Protein AF-A0A2V6L626-F1 (afdb_monomer_lite)

pLDDT: mean 86.59, std 8.61, range [59.69, 96.12]

Structure (mmCIF, N/CA/C/O backbone):
data_AF-A0A2V6L626-F1
#
_entry.id   AF-A0A2V6L626-F1
#
loop_
_atom_site.group_PDB
_atom_site.id
_atom_site.type_symbol
_atom_site.label_atom_id
_atom_site.label_alt_id
_atom_site.label_comp_id
_atom_site.label_asym_id
_atom_site.label_entity_id
_atom_site.label_seq_id
_atom_site.pdbx_PDB_ins_code
_atom_site.Cartn_x
_atom_site.Cartn_y
_atom_site.Cartn_z
_atom_site.occupancy
_atom_site.B_iso_or_equiv
_atom_site.auth_seq_id
_atom_site.auth_comp_id
_atom_site.auth_asym_id
_atom_site.auth_atom_id
_atom_site.pdbx_PDB_model_num
ATOM 1 N N . MET A 1 1 ? -1.736 4.971 -2.667 1.00 76.69 1 MET A N 1
ATOM 2 C CA . MET A 1 1 ? -0.799 4.139 -3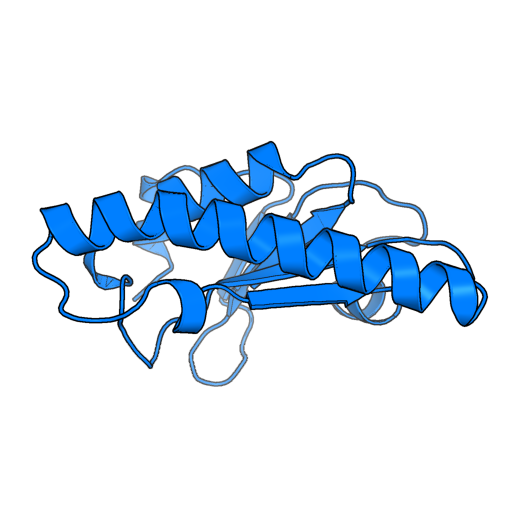.456 1.00 76.69 1 MET A CA 1
ATOM 3 C C . MET A 1 1 ? 0.641 4.538 -3.139 1.00 76.69 1 MET A C 1
ATOM 5 O O . MET A 1 1 ? 0.936 5.708 -2.972 1.00 76.69 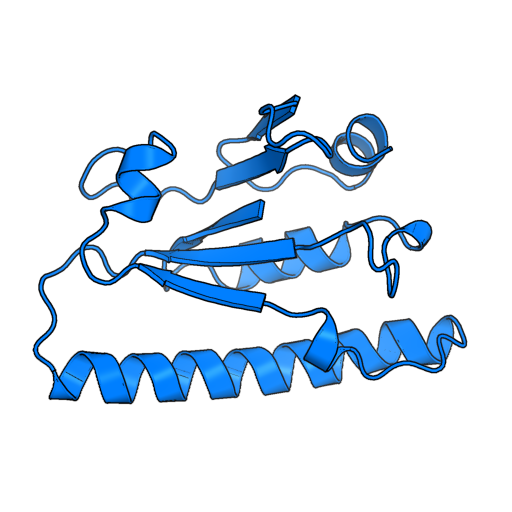1 MET A O 1
ATOM 9 N N . VAL A 1 2 ? 1.553 3.582 -3.024 1.00 71.62 2 VAL A N 1
ATOM 10 C CA . VAL A 1 2 ? 2.972 3.818 -2.733 1.00 71.62 2 VAL A CA 1
ATOM 1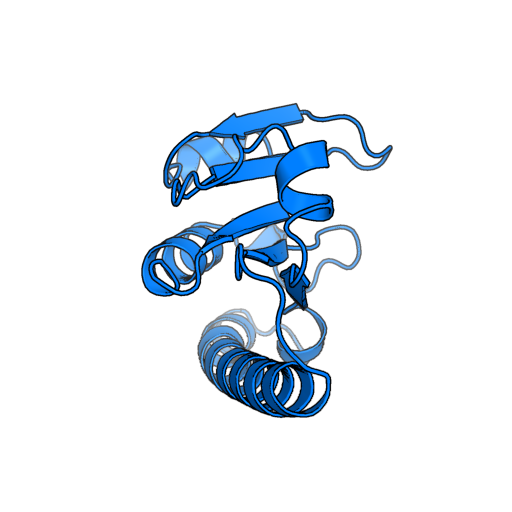1 C C . VAL A 1 2 ? 3.784 3.232 -3.880 1.00 71.62 2 VAL A C 1
ATOM 13 O O . VAL A 1 2 ? 3.631 2.057 -4.199 1.00 71.62 2 VAL A O 1
ATOM 16 N N . LEU A 1 3 ? 4.625 4.040 -4.514 1.00 68.75 3 LEU A N 1
ATOM 17 C CA . LEU A 1 3 ? 5.544 3.612 -5.562 1.00 68.75 3 LEU A CA 1
ATOM 18 C C . LEU A 1 3 ? 6.940 3.448 -4.963 1.00 68.75 3 LEU A C 1
ATOM 20 O O . LEU A 1 3 ? 7.499 4.364 -4.370 1.00 68.75 3 LEU A O 1
ATOM 24 N N . THR A 1 4 ? 7.513 2.268 -5.114 1.00 68.81 4 THR A N 1
ATOM 25 C CA . THR A 1 4 ? 8.800 1.892 -4.530 1.00 68.81 4 THR A CA 1
ATOM 26 C C . THR A 1 4 ? 9.610 1.137 -5.563 1.00 68.81 4 THR A C 1
ATOM 28 O O . THR A 1 4 ? 9.087 0.522 -6.492 1.00 68.81 4 THR A O 1
ATOM 31 N N . THR A 1 5 ? 10.922 1.144 -5.390 1.00 63.84 5 THR A N 1
ATOM 32 C CA . THR A 1 5 ? 11.766 0.174 -6.077 1.00 63.84 5 THR A CA 1
ATOM 33 C C . THR A 1 5 ? 12.035 -1.024 -5.190 1.00 63.84 5 THR A C 1
ATOM 35 O O . THR A 1 5 ? 11.838 -0.979 -3.973 1.00 63.84 5 THR A O 1
ATOM 38 N N . THR A 1 6 ? 12.549 -2.104 -5.775 1.00 61.16 6 THR A N 1
ATOM 39 C CA . THR A 1 6 ? 12.993 -3.272 -5.003 1.00 61.16 6 THR A CA 1
ATOM 40 C C . THR A 1 6 ? 14.068 -2.951 -3.958 1.00 61.16 6 THR A C 1
ATOM 42 O O . THR A 1 6 ? 14.282 -3.776 -3.068 1.00 61.16 6 THR A O 1
ATOM 45 N N . ALA A 1 7 ? 14.733 -1.792 -4.066 1.00 63.50 7 ALA A N 1
ATOM 46 C CA . ALA A 1 7 ? 15.741 -1.312 -3.126 1.00 63.50 7 ALA A CA 1
ATOM 47 C C . ALA A 1 7 ? 15.152 -0.591 -1.895 1.00 63.50 7 ALA A C 1
ATOM 49 O O . ALA A 1 7 ? 15.852 -0.476 -0.896 1.00 63.50 7 ALA A O 1
ATOM 50 N N . ASP A 1 8 ? 13.867 -0.199 -1.911 1.00 81.00 8 ASP A N 1
ATOM 51 C CA . ASP A 1 8 ? 13.239 0.610 -0.848 1.00 81.00 8 ASP A CA 1
ATOM 52 C C . ASP A 1 8 ? 12.108 -0.085 -0.047 1.00 81.00 8 ASP A C 1
ATOM 54 O O . ASP A 1 8 ? 11.134 0.577 0.339 1.00 81.00 8 ASP A O 1
ATOM 58 N N . PRO A 1 9 ? 12.167 -1.403 0.245 1.00 79.56 9 PRO A N 1
ATOM 59 C CA . PRO A 1 9 ? 11.063 -2.083 0.925 1.00 79.56 9 PRO A CA 1
ATOM 60 C C . PRO A 1 9 ? 10.811 -1.525 2.335 1.00 79.56 9 PRO A C 1
ATOM 62 O O . PRO A 1 9 ? 9.670 -1.492 2.791 1.00 79.56 9 PRO A O 1
ATOM 65 N N . GLU A 1 10 ? 11.847 -1.035 3.018 1.00 87.12 10 GLU A N 1
ATOM 66 C CA . GLU A 1 10 ? 11.727 -0.464 4.365 1.00 87.12 10 GLU A CA 1
ATOM 67 C C . GLU A 1 10 ? 11.013 0.890 4.380 1.00 87.12 10 GLU A C 1
ATOM 69 O O . GLU A 1 10 ? 10.255 1.176 5.310 1.00 87.12 10 GLU A O 1
ATOM 74 N N . LYS A 1 11 ? 11.191 1.707 3.334 1.00 89.19 11 LYS A N 1
ATOM 75 C CA . LYS A 1 11 ? 10.446 2.964 3.186 1.00 89.19 11 LYS A CA 1
ATOM 76 C C . LYS A 1 11 ? 8.966 2.681 2.959 1.00 89.19 11 LYS A C 1
ATOM 78 O O . LYS A 1 11 ? 8.119 3.282 3.614 1.00 89.19 11 LYS A O 1
ATOM 83 N N . ALA A 1 12 ? 8.650 1.708 2.103 1.00 88.19 12 ALA A N 1
ATOM 84 C CA . ALA A 1 12 ? 7.270 1.291 1.859 1.00 88.19 12 ALA A CA 1
ATOM 85 C C . ALA A 1 12 ? 6.603 0.767 3.139 1.00 88.19 12 ALA A C 1
ATOM 87 O O . ALA A 1 12 ? 5.477 1.151 3.458 1.00 88.19 12 ALA A O 1
ATOM 88 N N . ARG A 1 13 ? 7.338 -0.045 3.909 1.00 89.88 13 ARG A N 1
ATOM 89 C CA . ARG A 1 13 ? 6.918 -0.521 5.230 1.00 89.88 13 ARG A CA 1
ATOM 90 C C . ARG A 1 13 ? 6.623 0.637 6.180 1.00 89.88 13 ARG A C 1
ATOM 92 O O . ARG A 1 13 ? 5.556 0.681 6.784 1.00 89.88 13 ARG A O 1
ATOM 99 N N . SER A 1 14 ? 7.545 1.588 6.273 1.00 91.88 14 SER A N 1
ATOM 100 C CA . SER A 1 14 ? 7.422 2.741 7.163 1.00 91.88 14 SER A CA 1
ATOM 101 C C . SER A 1 14 ? 6.236 3.640 6.799 1.00 91.88 14 SER A C 1
ATOM 103 O O . SER A 1 14 ? 5.586 4.171 7.695 1.00 91.88 14 SER A O 1
ATOM 105 N N . VAL A 1 15 ? 5.897 3.777 5.510 1.00 90.81 15 VAL A N 1
ATOM 106 C CA . VAL A 1 15 ? 4.649 4.442 5.094 1.00 90.81 15 VAL A CA 1
ATOM 107 C C . VAL A 1 15 ? 3.436 3.689 5.631 1.00 90.81 15 VAL A C 1
ATOM 109 O O . VAL A 1 15 ? 2.582 4.315 6.250 1.00 90.81 15 VAL A O 1
ATOM 112 N N . GLY A 1 16 ? 3.385 2.362 5.470 1.00 90.00 16 GLY A N 1
ATOM 113 C CA . GLY A 1 16 ? 2.308 1.531 6.020 1.00 90.00 16 GLY A CA 1
ATOM 114 C C . GLY A 1 16 ? 2.155 1.657 7.539 1.00 90.00 16 GLY A C 1
ATOM 115 O O . GLY A 1 16 ? 1.038 1.726 8.050 1.00 90.00 16 GLY A O 1
ATOM 116 N N . ASP A 1 17 ? 3.264 1.773 8.269 1.00 91.44 17 ASP A N 1
ATOM 117 C CA . ASP A 1 17 ? 3.247 1.973 9.724 1.00 91.44 17 ASP A CA 1
ATOM 118 C C . ASP A 1 17 ? 2.697 3.344 10.130 1.00 91.44 17 ASP A C 1
ATOM 120 O O . ASP A 1 17 ? 2.066 3.471 11.178 1.00 91.44 17 ASP A O 1
ATOM 124 N N . ARG A 1 18 ? 2.888 4.359 9.284 1.00 92.75 18 ARG A N 1
ATOM 125 C CA . ARG A 1 18 ? 2.415 5.733 9.506 1.00 92.75 18 ARG A CA 1
ATOM 126 C C . ARG A 1 18 ? 0.969 5.965 9.074 1.00 92.75 18 ARG A C 1
ATOM 128 O O . ARG A 1 18 ? 0.415 7.007 9.418 1.00 92.75 18 ARG A O 1
ATOM 135 N N . VAL A 1 19 ? 0.361 5.032 8.336 1.00 90.81 19 VAL A N 1
ATOM 136 C CA . VAL A 1 19 ? -1.060 5.109 7.972 1.00 90.81 19 VAL A CA 1
ATOM 137 C C . VAL A 1 19 ? -1.908 5.166 9.250 1.00 90.81 19 VAL A C 1
ATOM 139 O O . VAL A 1 19 ? -1.656 4.376 10.166 1.00 90.81 19 VAL A O 1
ATOM 142 N N . PRO A 1 20 ? -2.903 6.066 9.341 1.00 91.44 20 PRO A N 1
ATOM 143 C CA . PRO A 1 20 ? -3.773 6.160 10.509 1.00 91.44 20 PRO A CA 1
ATOM 144 C C . PRO A 1 20 ? -4.536 4.866 10.813 1.00 91.44 20 PRO A C 1
ATOM 146 O O . PRO A 1 20 ? -4.917 4.121 9.913 1.00 91.44 20 PRO A O 1
ATOM 149 N N . ASP A 1 21 ? -4.819 4.619 12.094 1.00 92.06 21 ASP A N 1
ATOM 150 C CA . ASP A 1 21 ? -5.486 3.383 12.527 1.00 92.06 21 ASP A CA 1
ATOM 151 C C . ASP A 1 21 ? -6.897 3.206 11.942 1.00 92.06 21 ASP A C 1
ATOM 153 O O . ASP A 1 21 ? -7.313 2.075 11.712 1.00 92.06 21 ASP A O 1
ATOM 157 N N . TYR A 1 22 ? -7.626 4.296 11.670 1.00 89.94 22 TYR A N 1
ATOM 158 C CA . TYR A 1 22 ? -8.977 4.226 11.093 1.00 89.94 22 TYR A CA 1
ATOM 159 C C . TYR A 1 22 ? -9.000 3.697 9.652 1.00 89.94 22 TYR A C 1
ATOM 161 O O . TYR A 1 22 ? -10.054 3.308 9.168 1.00 89.94 22 TYR A O 1
ATOM 169 N N . CYS A 1 23 ? -7.850 3.660 8.974 1.00 90.81 23 CYS A N 1
ATOM 170 C CA . CYS A 1 23 ? -7.722 3.089 7.634 1.00 90.81 23 CYS A CA 1
ATOM 171 C C . CYS A 1 23 ? -7.564 1.560 7.651 1.00 90.81 23 CYS A C 1
ATOM 173 O O . CYS A 1 23 ? -7.663 0.915 6.608 1.00 90.81 23 CYS A O 1
ATOM 175 N N . LEU A 1 24 ? -7.239 0.964 8.804 1.00 91.56 24 LEU A N 1
ATOM 176 C CA . LEU A 1 24 ? -6.979 -0.470 8.902 1.00 91.56 24 LEU A CA 1
ATOM 177 C C . LEU A 1 24 ? -8.291 -1.250 8.771 1.00 91.56 24 LEU A C 1
ATOM 179 O O . LEU A 1 24 ? -9.242 -1.004 9.508 1.00 91.56 24 LEU A O 1
ATOM 183 N N . GLY A 1 25 ? -8.337 -2.202 7.840 1.00 89.75 25 GLY A N 1
ATOM 184 C CA . GLY A 1 25 ? -9.529 -2.997 7.556 1.00 89.75 25 GLY A CA 1
ATOM 185 C C . GLY A 1 25 ? -10.680 -2.234 6.888 1.00 89.75 25 GLY A C 1
ATOM 186 O O . GLY A 1 25 ? -11.717 -2.849 6.632 1.00 89.75 25 GLY A O 1
ATOM 187 N N . ASP A 1 26 ? -10.524 -0.938 6.587 1.00 90.62 26 ASP A N 1
ATOM 188 C CA . ASP A 1 26 ? -11.535 -0.165 5.861 1.00 90.62 26 ASP A CA 1
ATOM 189 C C . ASP A 1 26 ? -11.538 -0.577 4.378 1.00 90.62 26 ASP A C 1
ATOM 191 O O . ASP A 1 26 ? -10.545 -0.363 3.677 1.00 90.62 26 ASP A O 1
ATOM 195 N N . PRO A 1 27 ? -12.643 -1.132 3.846 1.00 87.62 27 PRO A N 1
ATOM 196 C CA . PRO A 1 27 ? -12.720 -1.530 2.442 1.00 87.62 27 PRO A CA 1
ATOM 197 C C . PRO A 1 27 ? -12.587 -0.362 1.448 1.00 87.62 27 PRO A C 1
ATOM 199 O O . PRO A 1 27 ? -12.329 -0.614 0.264 1.00 87.62 27 PRO A O 1
ATOM 202 N N . ASN A 1 28 ? -12.773 0.885 1.896 1.00 88.25 28 ASN A N 1
ATOM 203 C CA . ASN A 1 28 ? -12.633 2.091 1.078 1.00 88.25 28 ASN A CA 1
ATOM 204 C C . ASN A 1 28 ? -11.192 2.607 1.010 1.00 88.25 28 ASN A C 1
ATOM 206 O O . ASN A 1 28 ? -10.877 3.409 0.130 1.00 88.25 28 ASN A O 1
ATOM 210 N N . TYR A 1 29 ? -10.309 2.128 1.887 1.00 89.81 29 TYR A N 1
ATOM 211 C CA . TYR A 1 29 ? -8.895 2.463 1.870 1.00 89.81 29 TYR A CA 1
ATOM 212 C C . TYR A 1 29 ? -8.074 1.306 1.301 1.00 89.81 29 TYR A C 1
ATOM 214 O O . TYR A 1 29 ? -8.244 0.146 1.670 1.00 89.81 29 TYR A O 1
ATOM 222 N N . ARG A 1 30 ? -7.137 1.607 0.394 1.00 90.31 30 ARG A N 1
ATOM 223 C CA . ARG A 1 30 ? -6.180 0.614 -0.114 1.00 90.31 30 ARG A CA 1
ATOM 224 C C . ARG A 1 30 ? -4.792 1.210 -0.254 1.00 90.31 30 ARG A C 1
ATOM 226 O O . ARG A 1 30 ? -4.566 2.140 -1.034 1.00 90.31 30 ARG A O 1
ATOM 233 N N . MET A 1 31 ? -3.830 0.598 0.427 1.00 90.06 31 MET A N 1
ATOM 234 C CA . MET A 1 31 ? -2.421 0.813 0.136 1.00 90.06 31 MET A CA 1
ATOM 235 C C . MET A 1 31 ? -1.956 -0.231 -0.881 1.00 90.06 31 MET A C 1
ATOM 237 O O . MET A 1 31 ? -1.976 -1.429 -0.620 1.00 90.06 31 MET A O 1
ATOM 241 N N . ILE A 1 32 ? -1.541 0.241 -2.053 1.00 90.69 32 ILE A N 1
ATOM 242 C CA . ILE A 1 32 ? -0.964 -0.592 -3.110 1.00 90.69 32 ILE A CA 1
ATOM 243 C C . ILE A 1 32 ? 0.496 -0.204 -3.254 1.00 90.69 32 ILE A C 1
ATOM 245 O O . ILE A 1 32 ? 0.783 0.969 -3.482 1.00 90.69 32 ILE A O 1
ATOM 249 N N . THR A 1 33 ? 1.391 -1.175 -3.131 1.00 90.69 33 THR A N 1
ATOM 250 C CA . THR A 1 33 ? 2.832 -1.005 -3.293 1.00 90.69 33 THR A CA 1
ATOM 251 C C . THR A 1 33 ? 3.247 -1.388 -4.711 1.00 90.69 33 THR A C 1
ATOM 253 O O . THR A 1 33 ? 3.211 -2.559 -5.078 1.00 90.69 33 THR A O 1
ATOM 256 N N . VAL A 1 34 ? 3.646 -0.428 -5.535 1.00 88.88 34 VAL A N 1
ATOM 257 C CA . VAL A 1 34 ? 4.179 -0.706 -6.875 1.00 88.88 34 VAL A CA 1
ATOM 258 C C . VAL A 1 34 ? 5.683 -0.897 -6.762 1.00 88.88 34 VAL A C 1
ATOM 260 O O . VAL A 1 34 ? 6.360 0.006 -6.295 1.00 88.88 34 VAL A O 1
ATOM 263 N N . LEU A 1 35 ? 6.193 -2.057 -7.169 1.00 87.44 35 LEU A N 1
ATOM 264 C CA . LEU A 1 35 ? 7.614 -2.389 -7.191 1.00 87.44 35 LEU A CA 1
ATOM 265 C C . LEU A 1 35 ? 8.136 -2.246 -8.614 1.00 87.44 35 LEU A C 1
ATOM 267 O O . LEU A 1 35 ? 7.844 -3.091 -9.462 1.00 87.44 35 LEU A O 1
ATOM 271 N N . ASN A 1 36 ? 8.909 -1.197 -8.867 1.00 85.50 36 ASN A N 1
ATOM 272 C CA . ASN A 1 36 ? 9.523 -0.982 -10.170 1.00 85.50 36 ASN A CA 1
ATOM 273 C C . ASN A 1 36 ? 10.762 -1.871 -10.345 1.00 85.50 36 ASN A C 1
ATOM 275 O O . ASN A 1 36 ? 11.714 -1.792 -9.564 1.00 85.50 36 ASN A O 1
ATOM 279 N N . PHE A 1 37 ? 10.745 -2.716 -11.376 1.00 79.38 37 PHE A N 1
ATOM 280 C CA . PHE A 1 37 ? 11.862 -3.585 -11.743 1.00 79.38 37 PHE A CA 1
ATOM 281 C C . PHE A 1 37 ? 12.687 -3.048 -12.931 1.00 79.38 37 PHE A C 1
ATOM 283 O O . PHE A 1 37 ? 13.704 -3.664 -13.265 1.00 79.38 37 PHE A O 1
ATOM 290 N N . SER A 1 38 ? 12.252 -1.943 -13.558 1.00 66.31 38 SER A N 1
ATOM 291 C CA . SER A 1 38 ? 12.926 -1.073 -14.549 1.00 66.31 38 SER A CA 1
ATOM 292 C C . SER A 1 38 ? 13.705 -1.738 -15.700 1.00 66.31 38 SER A C 1
ATOM 294 O O . SER A 1 38 ? 14.481 -1.072 -16.385 1.00 66.31 38 SER A O 1
ATOM 296 N N . ARG A 1 39 ? 13.560 -3.046 -15.932 1.00 65.81 39 ARG A N 1
ATOM 297 C CA . ARG A 1 39 ? 14.327 -3.814 -16.926 1.00 65.81 39 ARG A CA 1
ATOM 298 C C . ARG A 1 39 ? 13.447 -4.871 -17.568 1.00 65.81 39 ARG A C 1
ATOM 300 O O . ARG A 1 39 ? 12.652 -5.516 -16.898 1.00 65.81 39 ARG A O 1
ATOM 307 N N . LYS A 1 40 ? 13.639 -5.118 -18.866 1.00 62.28 40 LYS A N 1
ATOM 308 C CA . LYS A 1 40 ? 12.958 -6.218 -19.560 1.00 62.28 40 LYS A CA 1
ATOM 309 C C . LYS A 1 40 ? 13.374 -7.559 -18.947 1.00 62.28 40 LYS A C 1
ATOM 311 O O . LYS A 1 40 ? 14.461 -8.063 -19.210 1.00 62.28 40 LYS A O 1
ATOM 316 N N . HIS A 1 41 ? 12.484 -8.137 -18.147 1.00 70.75 41 HIS A N 1
ATOM 317 C CA . HIS A 1 41 ? 12.646 -9.472 -17.572 1.00 70.75 41 HIS A CA 1
ATOM 318 C C . HIS A 1 41 ? 12.046 -10.539 -18.485 1.00 70.75 41 HIS A C 1
ATOM 320 O O . HIS A 1 41 ? 10.929 -10.368 -18.987 1.00 70.75 41 HIS A O 1
ATOM 326 N N . THR A 1 42 ? 12.753 -11.659 -18.657 1.00 79.94 42 THR A N 1
ATOM 327 C CA . THR A 1 42 ? 12.214 -12.855 -19.325 1.00 79.94 42 THR A CA 1
ATOM 328 C C . THR A 1 42 ? 11.065 -13.455 -18.506 1.00 79.94 42 THR A C 1
ATOM 330 O O . THR A 1 42 ? 10.945 -13.209 -17.304 1.00 79.94 42 THR A O 1
ATOM 333 N N . GLY A 1 43 ? 10.215 -14.278 -19.131 1.00 81.81 43 GLY A N 1
ATOM 334 C CA . GLY A 1 43 ? 9.065 -14.887 -18.446 1.00 81.81 43 GLY A CA 1
ATOM 335 C C . GLY A 1 43 ? 9.438 -15.695 -17.193 1.00 81.81 43 GLY A C 1
ATOM 336 O O . GLY A 1 43 ? 8.694 -15.686 -16.214 1.00 81.81 43 GLY A O 1
ATOM 337 N N . ILE A 1 44 ? 10.611 -16.336 -17.185 1.00 83.12 44 ILE A N 1
ATOM 338 C CA . ILE A 1 44 ? 11.118 -17.094 -16.030 1.00 83.12 44 ILE A CA 1
ATOM 339 C C . ILE A 1 44 ? 11.491 -16.148 -14.884 1.00 83.12 44 ILE A C 1
ATOM 341 O O . ILE A 1 44 ? 11.047 -16.348 -13.755 1.00 83.12 44 ILE A O 1
ATOM 345 N N . VAL A 1 45 ? 12.240 -15.080 -15.176 1.00 82.69 45 VAL A N 1
ATOM 346 C CA . VAL A 1 45 ? 12.654 -14.097 -14.163 1.00 82.69 45 VAL A CA 1
ATOM 347 C C . VAL A 1 45 ? 11.439 -13.401 -13.548 1.00 82.69 45 VAL A C 1
ATOM 349 O O . VAL A 1 45 ? 11.377 -13.248 -12.329 1.00 82.69 45 VAL A O 1
ATOM 352 N N . ARG A 1 46 ? 10.420 -13.075 -14.360 1.00 87.12 46 ARG A N 1
ATOM 353 C CA . ARG A 1 46 ? 9.152 -12.511 -13.865 1.00 87.12 46 ARG A CA 1
ATOM 354 C C . ARG A 1 46 ? 8.473 -13.433 -12.850 1.00 87.12 46 ARG A C 1
ATOM 356 O O . ARG A 1 46 ? 8.074 -12.967 -11.790 1.00 87.12 46 ARG A O 1
ATOM 363 N N . ARG A 1 47 ? 8.387 -14.741 -13.127 1.00 87.44 47 ARG A N 1
ATOM 364 C CA . ARG A 1 47 ? 7.775 -15.716 -12.201 1.00 87.44 47 ARG A CA 1
ATOM 365 C C . ARG A 1 47 ? 8.505 -15.778 -10.860 1.00 87.44 47 ARG A C 1
ATOM 367 O O . ARG A 1 47 ? 7.849 -15.756 -9.820 1.00 87.44 47 ARG A O 1
ATOM 374 N N . ILE A 1 48 ? 9.839 -15.822 -10.883 1.00 85.94 48 ILE A N 1
ATOM 375 C CA . ILE A 1 48 ? 10.660 -15.850 -9.662 1.00 85.94 48 ILE A CA 1
ATOM 376 C C . ILE A 1 48 ? 10.453 -14.561 -8.858 1.00 85.94 48 ILE A C 1
ATOM 378 O O . ILE A 1 48 ? 10.161 -14.614 -7.665 1.00 85.94 48 ILE A O 1
ATOM 382 N N . ALA A 1 49 ? 10.525 -13.403 -9.515 1.00 85.56 49 ALA A N 1
ATOM 383 C CA . ALA A 1 49 ? 10.294 -12.116 -8.870 1.00 85.56 49 ALA A CA 1
ATOM 384 C C . ALA A 1 49 ? 8.888 -12.027 -8.255 1.00 85.56 49 ALA A C 1
ATOM 386 O O . ALA A 1 49 ? 8.751 -11.625 -7.104 1.00 85.56 49 ALA A O 1
ATOM 387 N N . THR A 1 50 ? 7.844 -12.472 -8.960 1.00 88.06 50 THR A N 1
ATOM 388 C CA . THR A 1 50 ? 6.479 -12.512 -8.413 1.00 88.06 50 THR A CA 1
ATOM 389 C C . THR A 1 50 ? 6.373 -13.413 -7.181 1.00 88.06 50 THR A C 1
ATOM 391 O O . THR A 1 50 ? 5.698 -13.037 -6.225 1.00 88.06 50 THR A O 1
ATOM 394 N N . MET A 1 51 ? 7.035 -14.575 -7.166 1.00 89.19 51 MET A N 1
ATOM 395 C CA . MET A 1 51 ? 7.069 -15.440 -5.981 1.00 89.19 51 MET A CA 1
ATOM 396 C C . MET A 1 51 ? 7.718 -14.723 -4.788 1.00 89.19 51 MET A C 1
ATOM 398 O O . MET A 1 51 ? 7.160 -14.741 -3.693 1.00 89.19 51 MET A O 1
ATOM 402 N N . LEU A 1 52 ? 8.841 -14.033 -5.006 1.00 87.56 52 LEU A N 1
ATOM 403 C CA . LEU A 1 52 ? 9.513 -13.256 -3.960 1.00 87.56 52 LEU A CA 1
ATOM 404 C C . LEU A 1 52 ? 8.641 -12.106 -3.439 1.00 87.56 52 LEU A C 1
ATOM 406 O O . LEU A 1 52 ? 8.577 -11.885 -2.231 1.00 87.56 52 LEU A O 1
ATOM 410 N N . VAL A 1 53 ? 7.934 -11.399 -4.326 1.00 88.50 53 VAL A N 1
ATOM 411 C CA . VAL A 1 53 ? 6.984 -10.343 -3.937 1.00 88.50 53 VAL A CA 1
ATOM 412 C C . VAL A 1 53 ? 5.847 -10.914 -3.094 1.00 88.50 53 VAL A C 1
ATOM 414 O O . VAL A 1 53 ? 5.515 -10.336 -2.063 1.00 88.50 53 VAL A O 1
ATOM 417 N N . ARG A 1 54 ? 5.281 -12.064 -3.483 1.00 91.06 54 ARG A N 1
ATOM 418 C CA . ARG A 1 54 ? 4.236 -12.744 -2.701 1.00 91.06 54 ARG A CA 1
ATOM 419 C C . ARG A 1 54 ? 4.729 -13.125 -1.311 1.00 91.06 54 ARG A C 1
ATOM 421 O O . ARG A 1 54 ? 4.070 -12.788 -0.339 1.00 91.06 54 ARG A O 1
ATOM 428 N N . HIS A 1 55 ? 5.908 -13.732 -1.217 1.00 90.75 55 HIS A N 1
ATOM 429 C CA . HIS A 1 55 ? 6.475 -14.107 0.073 1.00 90.75 55 HIS A CA 1
ATOM 430 C C . HIS A 1 55 ? 6.689 -12.890 0.987 1.00 90.75 55 HIS A C 1
ATOM 432 O O . HIS A 1 55 ? 6.326 -12.924 2.159 1.00 90.75 55 HIS A O 1
ATOM 438 N N . ARG A 1 56 ? 7.203 -11.775 0.446 1.00 88.06 56 ARG A N 1
ATOM 439 C CA . ARG A 1 56 ? 7.343 -10.523 1.209 1.00 88.06 56 ARG A CA 1
ATOM 440 C C . ARG A 1 56 ? 5.996 -9.955 1.655 1.00 88.06 56 ARG A C 1
ATOM 442 O O . ARG A 1 56 ? 5.900 -9.482 2.780 1.00 88.06 56 ARG A O 1
ATOM 449 N N . LEU A 1 57 ? 4.971 -10.010 0.803 1.00 90.69 57 LEU A N 1
ATOM 450 C CA . LEU A 1 57 ? 3.613 -9.607 1.179 1.00 90.69 57 LEU A CA 1
ATOM 451 C C . LEU A 1 57 ? 3.073 -10.444 2.340 1.00 90.69 57 LEU A C 1
ATOM 453 O O . LEU A 1 57 ? 2.441 -9.888 3.230 1.00 90.69 57 LEU A O 1
ATOM 457 N N . ASP A 1 58 ? 3.329 -11.751 2.344 1.00 94.06 58 ASP A N 1
ATOM 458 C CA . ASP A 1 58 ? 2.882 -12.635 3.422 1.00 94.06 58 ASP A CA 1
ATOM 459 C C . ASP A 1 58 ? 3.584 -12.296 4.750 1.00 94.06 58 ASP A C 1
ATOM 461 O O . ASP A 1 58 ? 2.940 -12.259 5.797 1.00 94.06 58 ASP A O 1
ATOM 465 N N . GLU A 1 59 ? 4.881 -11.978 4.722 1.00 92.81 59 GLU A N 1
ATOM 466 C CA . GLU A 1 59 ? 5.616 -11.535 5.916 1.00 92.81 59 GLU A CA 1
ATOM 467 C C . GLU A 1 59 ? 5.163 -10.152 6.417 1.00 92.81 59 GLU A C 1
ATOM 469 O O . GLU A 1 59 ? 4.953 -9.966 7.619 1.00 92.81 59 GLU A O 1
ATOM 474 N N . GLU A 1 60 ? 4.933 -9.188 5.519 1.00 90.88 60 GLU A N 1
ATOM 475 C CA . GLU A 1 60 ? 4.372 -7.886 5.906 1.00 90.88 60 GLU A CA 1
ATOM 476 C C . GLU A 1 60 ? 2.951 -8.015 6.457 1.00 90.88 60 GLU A C 1
ATOM 478 O O . GLU A 1 60 ? 2.615 -7.345 7.434 1.00 90.88 60 GLU A O 1
ATOM 483 N N . ALA A 1 61 ? 2.135 -8.911 5.899 1.00 93.06 61 ALA A N 1
ATOM 484 C CA . ALA A 1 61 ? 0.796 -9.186 6.400 1.00 93.06 61 ALA A CA 1
ATOM 485 C C . ALA A 1 61 ? 0.829 -9.781 7.813 1.00 93.06 61 ALA A C 1
ATOM 487 O O . ALA A 1 61 ? 0.110 -9.298 8.682 1.00 93.06 61 ALA A O 1
ATOM 488 N N . LYS A 1 62 ? 1.710 -10.753 8.096 1.00 94.88 62 LYS A N 1
ATOM 489 C CA . LYS A 1 62 ? 1.901 -11.288 9.462 1.00 94.88 62 LYS A CA 1
ATOM 490 C C . LYS A 1 62 ? 2.299 -10.197 10.454 1.00 94.88 62 LYS A C 1
ATOM 492 O O . LYS A 1 62 ? 1.854 -10.199 11.602 1.00 94.88 62 LYS A O 1
ATOM 497 N N . ARG A 1 63 ? 3.155 -9.263 10.031 1.00 92.62 63 ARG A N 1
ATOM 498 C CA . ARG A 1 63 ? 3.565 -8.121 10.855 1.00 92.62 63 ARG A CA 1
ATOM 499 C C . ARG A 1 63 ? 2.390 -7.178 11.110 1.00 92.62 63 ARG A C 1
ATOM 501 O O . ARG A 1 63 ? 2.153 -6.813 12.261 1.00 92.62 63 ARG A O 1
ATOM 508 N N . LEU A 1 64 ? 1.646 -6.825 10.061 1.00 92.75 64 LEU A N 1
ATOM 509 C CA . LEU A 1 64 ? 0.467 -5.962 10.132 1.00 92.75 64 LEU A CA 1
ATOM 510 C C . LEU A 1 64 ? -0.659 -6.591 10.966 1.00 92.75 64 LEU A C 1
ATOM 512 O O . LEU A 1 64 ? -1.331 -5.874 11.707 1.00 92.75 64 LEU A O 1
ATOM 516 N N . GLN A 1 65 ? -0.802 -7.919 10.932 1.00 95.69 65 GLN A N 1
ATOM 517 C CA . GLN A 1 65 ? -1.790 -8.654 11.721 1.00 95.69 65 GLN A CA 1
ATOM 518 C C . GLN A 1 65 ? -1.655 -8.354 13.217 1.00 95.69 65 GLN A C 1
ATOM 520 O O . GLN A 1 65 ? -2.656 -8.126 13.881 1.00 95.69 65 GLN A O 1
ATOM 525 N N . ARG A 1 66 ? -0.430 -8.204 13.742 1.00 94.69 66 ARG A N 1
ATOM 526 C CA . ARG A 1 66 ? -0.217 -7.828 15.155 1.00 94.69 66 ARG A CA 1
ATOM 527 C C . ARG A 1 66 ? -0.874 -6.493 15.510 1.00 94.69 66 ARG A C 1
ATOM 529 O O . ARG A 1 66 ? -1.391 -6.328 16.613 1.00 94.69 66 ARG A O 1
ATOM 536 N N . ARG A 1 67 ? -0.853 -5.530 14.582 1.00 93.88 67 ARG A N 1
ATOM 537 C CA . ARG A 1 67 ? -1.515 -4.228 14.750 1.00 93.88 67 ARG A CA 1
ATOM 538 C C . ARG A 1 67 ? -3.036 -4.373 14.660 1.00 93.88 67 ARG A C 1
ATOM 540 O O . ARG A 1 67 ? -3.732 -3.725 15.434 1.00 93.88 67 ARG A O 1
ATOM 547 N N . TYR A 1 68 ? -3.539 -5.239 13.778 1.00 95.38 68 TYR A N 1
ATOM 548 C CA . TYR A 1 68 ? -4.972 -5.550 13.671 1.00 95.38 68 TYR A CA 1
ATOM 549 C C . TYR A 1 68 ? -5.486 -6.194 14.962 1.00 95.38 68 TYR A C 1
ATOM 551 O O . TYR A 1 68 ? -6.472 -5.722 15.528 1.00 95.38 68 TYR A O 1
ATOM 559 N N . ASP A 1 69 ? -4.767 -7.186 15.485 1.00 96.12 69 ASP A N 1
ATOM 560 C CA . ASP A 1 69 ? -5.106 -7.893 16.721 1.00 96.12 69 ASP A CA 1
ATOM 561 C C . ASP A 1 69 ? -5.123 -6.935 17.921 1.00 96.12 69 ASP A C 1
ATOM 563 O O . ASP A 1 69 ? -6.088 -6.906 18.688 1.00 96.12 69 ASP A O 1
ATOM 567 N N . ALA A 1 70 ? -4.107 -6.070 18.045 1.00 95.75 70 ALA A N 1
ATOM 568 C CA . ALA A 1 70 ? -4.044 -5.044 19.091 1.00 95.75 70 ALA A CA 1
ATOM 569 C C . ALA A 1 70 ? -5.224 -4.054 19.032 1.00 95.75 70 ALA A C 1
ATOM 571 O O . ALA A 1 70 ? -5.641 -3.515 20.059 1.00 95.75 70 ALA A O 1
ATOM 572 N N . LYS A 1 71 ? -5.780 -3.827 17.837 1.00 94.19 71 LYS A N 1
ATOM 573 C CA . LYS A 1 71 ? -6.958 -2.981 17.596 1.00 94.19 71 LYS A CA 1
ATOM 574 C C . LYS A 1 71 ? -8.273 -3.760 17.563 1.00 94.19 71 LYS A C 1
ATOM 576 O O . LYS A 1 71 ? -9.319 -3.152 17.357 1.00 94.19 71 LYS A O 1
ATOM 581 N N . LYS A 1 72 ? -8.238 -5.074 17.816 1.00 95.75 72 LYS A N 1
ATOM 582 C CA . LYS A 1 72 ? -9.397 -5.980 17.783 1.00 95.75 72 LYS A CA 1
ATOM 583 C C . LYS A 1 72 ? -10.122 -5.984 16.430 1.00 95.75 72 LYS A C 1
ATOM 585 O O . LYS A 1 72 ? -11.340 -6.144 16.372 1.00 95.75 72 LYS A O 1
ATOM 590 N N . ILE A 1 73 ? -9.378 -5.811 15.340 1.00 94.50 73 ILE A N 1
ATOM 591 C CA . ILE A 1 73 ? -9.904 -5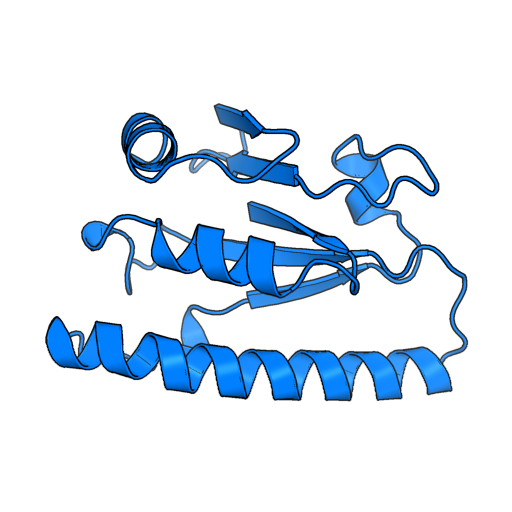.885 13.977 1.00 94.50 73 ILE A CA 1
ATOM 592 C C . ILE A 1 73 ? -9.987 -7.365 13.586 1.00 94.50 73 ILE A C 1
ATOM 594 O O . ILE A 1 73 ? -8.970 -8.007 13.341 1.00 94.50 73 ILE A O 1
ATOM 598 N N . ALA A 1 74 ? -11.203 -7.916 13.524 1.00 93.12 74 ALA A N 1
ATOM 599 C CA . ALA A 1 74 ? -11.468 -9.317 13.173 1.00 93.12 74 ALA A CA 1
ATOM 600 C C . ALA A 1 74 ? -11.389 -9.561 11.651 1.00 93.12 74 ALA A C 1
ATOM 602 O O . ALA A 1 74 ? -12.357 -9.979 11.014 1.00 93.12 74 ALA A O 1
ATOM 603 N N . ARG A 1 75 ? -10.236 -9.247 11.056 1.00 92.81 75 ARG A N 1
ATOM 604 C CA . ARG A 1 75 ? -9.950 -9.389 9.625 1.00 92.81 75 ARG A CA 1
ATOM 605 C C . ARG A 1 75 ? -8.504 -9.826 9.433 1.00 92.81 75 ARG A C 1
ATOM 607 O O . ARG A 1 75 ? -7.622 -9.404 10.174 1.00 92.81 75 ARG A O 1
ATOM 614 N N . ASP A 1 76 ? -8.280 -10.657 8.424 1.00 93.75 76 ASP A N 1
ATOM 615 C CA . ASP A 1 76 ? -6.934 -11.041 8.005 1.00 93.75 76 ASP A CA 1
ATOM 616 C C . ASP A 1 76 ? -6.287 -9.899 7.206 1.00 93.75 76 ASP A C 1
ATOM 618 O O . ASP A 1 76 ? -6.734 -9.570 6.101 1.00 93.75 76 ASP A O 1
ATOM 622 N N . ALA A 1 77 ? -5.218 -9.324 7.763 1.00 93.44 77 ALA A N 1
ATOM 623 C CA . ALA A 1 77 ? -4.444 -8.226 7.189 1.00 93.44 77 ALA A CA 1
ATOM 624 C C . ALA A 1 77 ? -3.861 -8.553 5.802 1.00 93.44 77 ALA A C 1
ATOM 626 O O . ALA A 1 77 ? -3.556 -7.646 5.015 1.00 93.44 77 ALA A O 1
ATOM 627 N N . ARG A 1 78 ? -3.730 -9.839 5.448 1.00 93.50 78 ARG A N 1
ATOM 628 C CA . ARG A 1 78 ? -3.275 -10.254 4.119 1.00 93.50 78 ARG A CA 1
ATOM 629 C C . ARG A 1 78 ? -4.224 -9.816 3.008 1.00 93.50 78 ARG A C 1
ATOM 631 O O . ARG A 1 78 ? -3.751 -9.560 1.896 1.00 93.50 78 ARG A O 1
ATOM 638 N N . HIS A 1 79 ? -5.518 -9.691 3.303 1.00 91.56 79 HIS A N 1
ATOM 639 C CA . HIS A 1 79 ? -6.525 -9.204 2.357 1.00 91.56 79 HIS A CA 1
ATOM 640 C C . HIS A 1 79 ? -6.463 -7.693 2.119 1.00 91.56 79 HIS A C 1
ATOM 642 O O . HIS A 1 79 ? -7.068 -7.222 1.159 1.00 91.56 79 HIS A O 1
ATOM 648 N N . ASP A 1 80 ? -5.716 -6.955 2.943 1.00 88.94 80 ASP A N 1
ATOM 649 C CA . ASP A 1 80 ? -5.593 -5.495 2.859 1.00 88.94 80 ASP A CA 1
ATOM 650 C C . ASP A 1 80 ? -4.182 -5.045 2.440 1.00 88.94 80 ASP A C 1
ATOM 652 O O . ASP A 1 80 ? -3.907 -3.851 2.310 1.00 88.94 80 ASP A O 1
ATOM 656 N N . THR A 1 81 ? -3.284 -6.002 2.182 1.00 87.69 81 THR A N 1
ATOM 657 C CA . THR A 1 81 ? -1.907 -5.749 1.743 1.00 87.69 81 THR A CA 1
ATOM 658 C C . THR A 1 81 ? -1.757 -6.102 0.262 1.00 87.69 81 THR A C 1
ATOM 660 O O . THR A 1 81 ? -1.888 -7.263 -0.135 1.00 87.69 81 THR A O 1
ATOM 663 N N . PHE A 1 82 ? -1.439 -5.106 -0.568 1.00 90.19 82 PHE A N 1
ATOM 664 C CA . PHE A 1 82 ? -1.357 -5.260 -2.021 1.00 90.19 82 PHE A CA 1
ATOM 665 C C . PHE A 1 82 ? -0.000 -4.808 -2.554 1.00 90.19 82 PHE A C 1
ATOM 667 O O . PHE A 1 82 ? 0.491 -3.741 -2.189 1.00 90.19 82 PHE A O 1
ATOM 674 N N . ALA A 1 83 ? 0.568 -5.568 -3.491 1.00 90.81 83 ALA A N 1
ATOM 675 C CA . ALA A 1 83 ? 1.688 -5.099 -4.295 1.00 90.81 83 ALA A CA 1
ATOM 676 C C . ALA A 1 83 ? 1.547 -5.496 -5.764 1.00 90.81 83 ALA A C 1
ATOM 678 O O . ALA A 1 83 ? 0.974 -6.536 -6.094 1.00 90.81 83 ALA A O 1
ATOM 679 N N . VAL A 1 84 ? 2.110 -4.663 -6.635 1.00 89.31 84 VAL A N 1
ATOM 680 C CA . VAL A 1 84 ? 2.168 -4.858 -8.084 1.00 89.31 84 VAL A CA 1
ATOM 681 C C . VAL A 1 84 ? 3.630 -4.827 -8.505 1.00 89.31 84 VAL A C 1
ATOM 683 O O . VAL A 1 84 ? 4.344 -3.883 -8.187 1.00 89.31 84 VAL A O 1
ATOM 686 N N . ALA A 1 85 ? 4.085 -5.856 -9.217 1.00 89.44 85 ALA A N 1
ATOM 687 C CA . ALA A 1 85 ? 5.403 -5.854 -9.841 1.00 89.44 85 ALA A CA 1
ATOM 688 C C . ALA A 1 85 ? 5.310 -5.169 -11.210 1.00 89.44 85 ALA A C 1
ATOM 690 O O . ALA A 1 85 ? 4.711 -5.713 -12.138 1.00 89.44 85 ALA A O 1
ATOM 691 N N . ASP A 1 86 ? 5.901 -3.985 -11.324 1.00 87.81 86 ASP A N 1
ATOM 692 C CA . ASP A 1 86 ? 5.982 -3.227 -12.567 1.00 87.81 86 ASP A CA 1
ATOM 693 C C . ASP A 1 86 ? 7.253 -3.631 -13.328 1.00 87.81 86 ASP A C 1
ATOM 695 O O . ASP A 1 86 ? 8.353 -3.126 -13.089 1.00 87.81 86 ASP A O 1
ATOM 699 N N . PHE A 1 87 ? 7.112 -4.646 -14.183 1.00 85.69 87 PHE A N 1
ATOM 700 C CA . PHE A 1 87 ? 8.244 -5.286 -14.857 1.00 85.69 87 PHE A CA 1
ATOM 701 C C . PHE A 1 87 ? 8.777 -4.517 -16.061 1.00 85.69 87 PHE A C 1
ATOM 703 O O .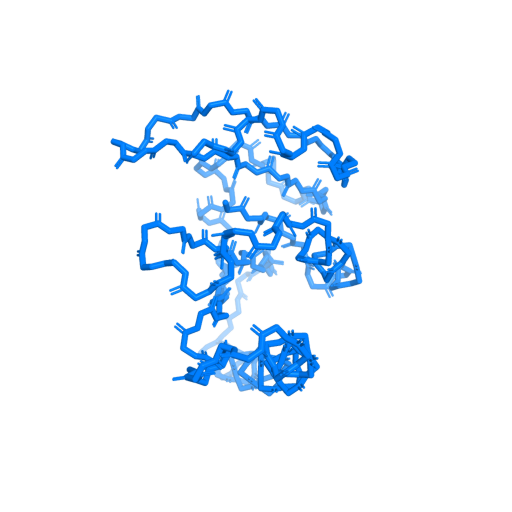 PHE A 1 87 ? 9.936 -4.709 -16.419 1.00 85.69 87 PHE A O 1
ATOM 710 N N . ASP A 1 88 ? 7.948 -3.721 -16.726 1.00 83.06 88 ASP A N 1
ATOM 711 C CA . ASP A 1 88 ? 8.347 -2.921 -17.886 1.00 83.06 88 ASP A CA 1
ATOM 712 C C . ASP A 1 88 ? 8.437 -1.424 -17.572 1.00 83.06 88 ASP A C 1
ATOM 714 O O . ASP A 1 88 ? 8.907 -0.662 -18.416 1.00 83.06 88 ASP A O 1
ATOM 718 N N . GLY A 1 89 ? 8.077 -1.019 -16.351 1.00 82.25 89 GLY A N 1
ATOM 719 C CA . GLY A 1 89 ? 8.140 0.367 -15.906 1.00 82.25 89 GLY A CA 1
ATOM 720 C C . GLY A 1 89 ? 6.963 1.203 -16.405 1.00 82.25 89 GLY A C 1
ATOM 721 O O . GLY A 1 89 ? 6.964 2.418 -16.200 1.00 82.25 89 GLY A O 1
ATOM 722 N N . ALA A 1 90 ? 5.981 0.600 -17.088 1.00 86.44 90 ALA A N 1
ATOM 723 C CA . ALA A 1 90 ? 4.874 1.332 -17.688 1.00 86.44 90 ALA A CA 1
ATOM 724 C C . ALA A 1 90 ? 4.000 1.997 -16.619 1.00 86.44 90 ALA A C 1
ATOM 726 O O . ALA A 1 90 ? 3.634 3.163 -16.767 1.00 86.44 90 ALA A O 1
ATOM 727 N N . LEU A 1 91 ? 3.718 1.292 -15.518 1.00 86.44 91 LEU A N 1
ATOM 728 C CA . LEU A 1 91 ? 2.906 1.835 -14.428 1.00 86.44 91 LEU A CA 1
ATOM 729 C C . LEU A 1 91 ? 3.639 2.978 -13.717 1.00 86.44 91 LEU A C 1
ATOM 731 O O . LEU A 1 91 ? 3.070 4.041 -13.490 1.00 86.44 91 LEU A O 1
ATOM 735 N N . SER A 1 92 ? 4.922 2.791 -13.420 1.00 83.62 92 SER A N 1
ATOM 736 C CA . SER A 1 92 ? 5.771 3.815 -12.812 1.00 83.62 92 SER A CA 1
ATOM 737 C C . SER A 1 92 ? 5.858 5.054 -13.708 1.00 83.62 92 SER A C 1
ATOM 739 O O . SER A 1 92 ? 5.733 6.174 -13.217 1.00 83.62 92 SER A O 1
ATOM 741 N N . SER A 1 93 ? 6.002 4.867 -15.024 1.00 84.56 93 SER A N 1
ATOM 742 C CA . SER A 1 93 ? 6.040 5.962 -15.999 1.00 84.56 93 SER A CA 1
ATOM 743 C C . SER A 1 93 ? 4.716 6.727 -16.077 1.00 84.56 93 SER A C 1
ATOM 745 O O . SER A 1 93 ? 4.732 7.957 -16.077 1.00 84.56 93 SER A O 1
ATOM 747 N N . GLN A 1 94 ? 3.572 6.032 -16.064 1.00 86.81 94 GLN A N 1
ATOM 748 C CA . GLN A 1 94 ? 2.244 6.664 -16.008 1.00 86.81 94 GLN A CA 1
ATOM 749 C C . GLN A 1 94 ? 2.034 7.486 -14.732 1.00 86.81 94 GLN A C 1
ATOM 751 O O . GLN A 1 94 ? 1.321 8.484 -14.747 1.00 86.81 94 GLN A O 1
ATOM 756 N N . LEU A 1 95 ? 2.694 7.100 -13.640 1.00 84.56 95 LEU A N 1
ATOM 757 C CA . LEU A 1 95 ? 2.696 7.829 -12.371 1.00 84.56 95 LEU A CA 1
ATOM 758 C C . LEU A 1 95 ? 3.765 8.933 -12.315 1.00 84.56 95 LEU A C 1
ATOM 760 O O . LEU A 1 95 ? 4.036 9.491 -11.254 1.00 84.56 95 LEU A O 1
ATOM 764 N N . GLY A 1 96 ? 4.389 9.262 -13.448 1.00 79.12 96 GLY A N 1
ATOM 765 C CA . GLY A 1 96 ? 5.359 10.348 -13.554 1.00 79.12 96 GLY A CA 1
ATOM 766 C C . GLY A 1 96 ? 6.741 10.016 -12.989 1.00 79.12 96 GLY A C 1
ATOM 767 O O . GLY A 1 96 ? 7.546 10.929 -12.769 1.00 79.12 96 GLY A O 1
ATOM 768 N N . ALA A 1 97 ? 7.050 8.739 -12.732 1.00 76.25 97 ALA A N 1
ATOM 769 C CA . ALA A 1 97 ? 8.426 8.326 -12.484 1.00 76.25 97 ALA A CA 1
ATOM 770 C C . ALA A 1 97 ? 9.229 8.442 -13.783 1.00 76.25 97 ALA A C 1
ATOM 772 O O . ALA A 1 97 ? 8.801 7.985 -14.844 1.00 76.25 97 ALA A O 1
ATOM 773 N N . GLN A 1 98 ? 10.401 9.066 -13.697 1.00 68.88 98 GLN A N 1
ATOM 774 C CA . GLN A 1 98 ? 11.288 9.161 -14.850 1.00 68.88 98 GLN A CA 1
ATOM 775 C C . GLN A 1 98 ? 11.855 7.772 -15.180 1.00 68.88 98 GLN A C 1
ATOM 777 O O . GLN A 1 98 ? 12.149 7.005 -14.256 1.00 68.88 98 GLN A O 1
ATOM 782 N N . PRO A 1 99 ? 12.037 7.420 -16.465 1.00 63.06 99 PRO A N 1
ATOM 783 C CA . PRO A 1 99 ? 12.658 6.156 -16.843 1.00 63.06 99 PRO A CA 1
ATOM 784 C C . PRO A 1 99 ? 14.014 5.974 -16.147 1.00 63.06 99 PRO A C 1
ATOM 786 O O . PRO A 1 99 ? 14.892 6.826 -16.246 1.00 63.06 99 PRO A O 1
ATOM 789 N N . GLY A 1 100 ? 14.179 4.869 -15.418 1.00 59.69 100 GLY A N 1
ATOM 790 C CA . GLY A 1 100 ? 15.411 4.569 -14.678 1.00 59.69 100 GLY A CA 1
ATOM 791 C C . GLY A 1 100 ? 15.565 5.272 -13.322 1.00 59.69 100 GLY A C 1
ATOM 792 O O . GLY A 1 100 ? 16.526 4.972 -12.619 1.00 59.69 100 GLY A O 1
ATOM 793 N N . SER A 1 101 ? 14.628 6.141 -12.922 1.00 66.94 101 SER A N 1
ATOM 794 C CA . SER A 1 101 ? 14.573 6.677 -11.557 1.00 66.94 101 SER A CA 1
ATOM 795 C C . SER A 1 101 ? 14.303 5.542 -10.570 1.00 66.94 101 SER A C 1
ATOM 797 O O . SER A 1 101 ? 13.399 4.723 -10.771 1.00 66.94 101 SER A O 1
ATOM 799 N N . LEU A 1 102 ? 15.112 5.498 -9.510 1.00 67.88 102 LEU A N 1
ATOM 800 C CA . LEU A 1 102 ? 14.912 4.609 -8.371 1.00 67.88 102 LEU A CA 1
ATOM 801 C C . LEU A 1 102 ? 14.228 5.325 -7.200 1.00 67.88 102 LEU A C 1
ATOM 803 O O . LEU A 1 102 ? 14.278 4.852 -6.070 1.00 67.88 102 LEU A O 1
ATOM 807 N N . ASP A 1 103 ? 13.610 6.477 -7.457 1.00 76.81 103 ASP A N 1
ATOM 808 C CA . ASP A 1 103 ? 13.113 7.326 -6.386 1.00 76.81 103 ASP A CA 1
ATOM 809 C C . ASP A 1 103 ? 11.832 6.736 -5.796 1.00 76.81 103 ASP A C 1
ATOM 811 O O . ASP A 1 103 ? 10.847 6.479 -6.497 1.00 76.81 103 ASP A O 1
ATOM 815 N N . PHE A 1 104 ? 11.838 6.559 -4.479 1.00 85.56 104 PHE A N 1
ATOM 816 C CA . PHE A 1 104 ? 10.647 6.237 -3.713 1.00 85.56 104 PHE A CA 1
ATOM 817 C C . PHE A 1 104 ? 9.630 7.377 -3.814 1.00 85.56 104 PHE A C 1
ATOM 819 O O . PHE A 1 104 ? 9.980 8.542 -3.652 1.00 85.56 104 PHE A O 1
ATOM 826 N N . ARG A 1 105 ? 8.355 7.063 -4.049 1.00 89.00 105 ARG A N 1
ATOM 827 C CA . ARG A 1 105 ? 7.287 8.067 -4.104 1.00 89.00 105 ARG A CA 1
ATOM 828 C C . ARG A 1 105 ? 6.021 7.574 -3.432 1.00 89.00 105 ARG A C 1
ATOM 830 O O . ARG A 1 105 ? 5.679 6.395 -3.466 1.00 89.00 105 ARG A O 1
ATOM 837 N N . VAL A 1 106 ? 5.263 8.499 -2.871 1.00 90.62 106 VAL A N 1
ATOM 838 C CA . VAL A 1 106 ? 3.951 8.215 -2.287 1.00 90.62 106 VAL A CA 1
ATOM 839 C C . VAL A 1 106 ? 2.909 9.029 -3.021 1.00 90.62 106 VAL A C 1
ATOM 841 O O . VAL A 1 106 ? 3.104 10.219 -3.226 1.00 90.62 106 VAL A O 1
ATOM 844 N N . PHE A 1 107 ? 1.803 8.392 -3.391 1.00 92.56 107 PHE A N 1
ATOM 845 C CA . PHE A 1 107 ? 0.678 9.017 -4.075 1.00 92.56 107 PHE A CA 1
ATOM 846 C C . PHE A 1 107 ? -0.613 8.724 -3.310 1.00 92.56 107 PHE A C 1
ATOM 848 O O . PHE A 1 107 ? -0.987 7.566 -3.111 1.00 92.56 107 PHE A O 1
ATOM 855 N N . VAL A 1 108 ? -1.348 9.747 -2.907 1.00 92.25 108 VAL A N 1
ATOM 856 C CA . VAL A 1 108 ? -2.678 9.575 -2.314 1.00 92.25 108 VAL A CA 1
ATOM 857 C C . VAL A 1 108 ? -3.709 9.953 -3.358 1.00 92.25 108 VAL A C 1
ATOM 859 O O . VAL A 1 108 ? -3.689 11.062 -3.880 1.00 92.25 108 VAL A O 1
ATOM 862 N N . PHE A 1 109 ? -4.586 9.004 -3.665 1.00 91.50 109 PHE A N 1
ATOM 863 C CA . PHE A 1 109 ? -5.697 9.196 -4.585 1.00 91.50 109 PHE A CA 1
ATOM 864 C C . PHE A 1 109 ? -6.995 9.237 -3.794 1.00 91.50 109 PHE A C 1
ATOM 866 O O . PHE A 1 109 ? -7.142 8.502 -2.814 1.00 91.50 109 PHE A O 1
ATOM 873 N N . GLY A 1 110 ? -7.914 10.090 -4.226 1.00 90.44 110 GLY A N 1
ATOM 874 C CA . GLY A 1 110 ? -9.264 10.140 -3.700 1.00 90.44 110 GLY A CA 1
ATOM 875 C C . GLY A 1 110 ? -10.120 9.007 -4.251 1.00 90.44 110 GLY A C 1
ATOM 876 O O . GLY A 1 110 ? -9.702 8.215 -5.103 1.00 90.44 110 GLY A O 1
ATOM 877 N N . ARG A 1 111 ? -11.351 8.920 -3.749 1.00 87.44 111 ARG A N 1
ATOM 878 C CA . ARG A 1 111 ? -12.283 7.835 -4.079 1.00 87.44 111 ARG A CA 1
ATOM 879 C C . ARG A 1 111 ? -12.634 7.777 -5.570 1.00 87.44 111 ARG A C 1
ATOM 881 O O . ARG A 1 111 ? -12.958 6.697 -6.057 1.00 87.44 111 ARG A O 1
ATOM 888 N N . ASN A 1 112 ? -12.555 8.901 -6.285 1.00 88.38 112 ASN A N 1
ATOM 889 C CA . ASN A 1 112 ? -12.873 8.972 -7.712 1.00 88.38 112 ASN A CA 1
ATOM 890 C C . ASN A 1 112 ? -11.625 8.815 -8.599 1.00 88.38 112 ASN A C 1
ATOM 892 O O . ASN A 1 112 ? -11.715 8.970 -9.815 1.00 88.38 112 ASN A O 1
ATOM 896 N N . GLY A 1 113 ? -10.472 8.476 -8.012 1.00 86.25 113 GLY A N 1
ATOM 897 C CA . GLY A 1 113 ? -9.213 8.284 -8.733 1.00 86.25 113 GLY A CA 1
ATOM 898 C C . GLY A 1 113 ? -8.443 9.576 -9.012 1.00 86.25 113 GLY A C 1
ATOM 899 O O . GLY A 1 113 ? -7.428 9.539 -9.703 1.00 86.25 113 GLY A O 1
ATOM 900 N N . GLU A 1 114 ? -8.880 10.711 -8.474 1.00 91.94 114 GLU A N 1
ATOM 901 C CA . GLU A 1 114 ? -8.149 11.971 -8.525 1.00 91.94 114 GLU A CA 1
ATOM 902 C C . GLU A 1 114 ? -6.896 11.919 -7.642 1.00 91.94 114 GLU A C 1
ATOM 904 O O . GLU A 1 114 ? -6.928 11.395 -6.528 1.00 91.94 114 GLU A O 1
ATOM 909 N N . LEU A 1 115 ? -5.776 12.465 -8.119 1.00 91.38 115 LEU A N 1
ATOM 910 C CA . LEU A 1 115 ? -4.566 12.595 -7.308 1.00 91.38 115 LEU A CA 1
ATOM 911 C C . LEU A 1 115 ? -4.764 13.726 -6.290 1.00 91.38 115 LEU A C 1
ATOM 913 O O . LEU A 1 115 ? -4.893 14.884 -6.675 1.00 91.38 115 LEU A O 1
ATOM 917 N N . LEU A 1 116 ? -4.771 13.389 -5.001 1.00 93.00 116 LEU A N 1
ATOM 918 C CA . LEU A 1 116 ? -4.903 14.355 -3.908 1.00 93.00 116 LEU A CA 1
ATOM 919 C C . LEU A 1 116 ? -3.550 14.910 -3.467 1.00 93.00 116 LEU A C 1
ATOM 921 O O . LEU A 1 116 ? -3.451 16.095 -3.169 1.00 93.00 116 LEU A O 1
ATOM 925 N N . GLN A 1 117 ? -2.522 14.058 -3.397 1.00 94.12 117 GLN A N 1
ATOM 926 C CA . GLN A 1 117 ? -1.184 14.469 -2.971 1.00 94.12 117 GLN A CA 1
ATOM 927 C C . GLN A 1 117 ? -0.100 13.504 -3.451 1.00 94.12 117 GLN A C 1
ATOM 929 O O . GLN A 1 117 ? -0.331 12.298 -3.566 1.00 94.12 117 GLN A O 1
ATOM 934 N N . GLN A 1 118 ? 1.106 14.034 -3.665 1.00 91.94 118 GLN A N 1
ATOM 935 C CA . GLN A 1 118 ? 2.308 13.261 -3.966 1.00 91.94 118 GLN A CA 1
ATOM 936 C C . GLN A 1 118 ? 3.488 13.705 -3.093 1.00 91.94 118 GLN A C 1
ATOM 938 O O . GLN A 1 118 ? 3.682 14.896 -2.858 1.00 91.94 118 GLN A O 1
ATOM 943 N N . TRP A 1 119 ? 4.323 12.748 -2.689 1.00 91.50 119 TRP A N 1
ATOM 944 C CA . TRP A 1 119 ? 5.630 12.994 -2.080 1.00 91.50 119 TRP A CA 1
ATOM 945 C C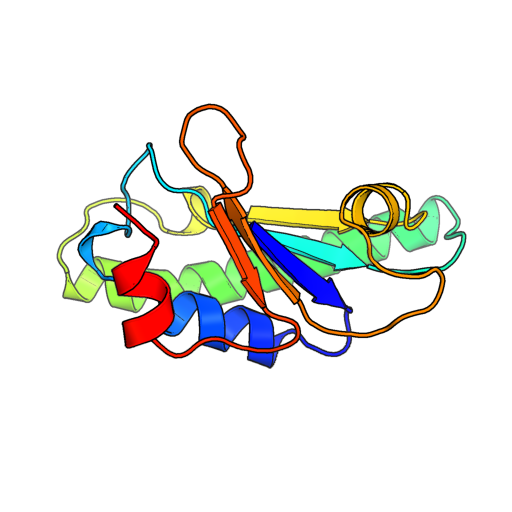 . TRP A 1 119 ? 6.731 12.231 -2.821 1.00 91.50 119 TRP A C 1
ATOM 947 O O . TRP A 1 119 ? 6.510 11.112 -3.288 1.00 91.50 119 TRP A O 1
ATOM 957 N N . ASN A 1 120 ? 7.922 12.831 -2.893 1.00 88.06 120 ASN A N 1
ATOM 958 C CA . ASN A 1 120 ? 9.128 12.221 -3.476 1.00 88.06 120 ASN A CA 1
ATOM 959 C C . ASN A 1 120 ? 9.981 11.462 -2.445 1.00 88.06 120 ASN A C 1
ATOM 961 O O . ASN A 1 120 ? 11.084 11.026 -2.752 1.00 88.06 120 ASN A O 1
ATOM 965 N N . ASP A 1 121 ? 9.492 11.356 -1.211 1.00 87.62 121 ASP A N 1
ATOM 966 C CA . ASP A 1 121 ? 10.025 10.471 -0.185 1.00 87.62 121 ASP A CA 1
ATOM 967 C C . ASP A 1 121 ? 8.903 10.148 0.819 1.00 87.62 121 ASP A C 1
ATOM 969 O O . ASP A 1 121 ? 7.737 10.493 0.613 1.00 87.62 121 ASP A O 1
ATOM 973 N N . MET A 1 122 ? 9.247 9.468 1.903 1.00 88.19 122 MET A N 1
ATOM 974 C CA . MET A 1 122 ? 8.342 9.037 2.953 1.00 88.19 122 MET A CA 1
ATOM 975 C C . MET A 1 122 ? 7.695 10.221 3.717 1.00 88.19 122 MET A C 1
ATOM 977 O O . MET A 1 122 ? 8.387 10.889 4.491 1.00 88.19 122 MET A O 1
ATOM 981 N N . PRO A 1 123 ? 6.368 10.436 3.605 1.00 92.25 123 PRO A N 1
ATOM 982 C CA . PRO A 1 123 ? 5.649 11.440 4.389 1.00 92.25 123 PRO A CA 1
ATOM 983 C C . PRO A 1 123 ? 5.593 11.070 5.875 1.00 92.25 123 PRO A C 1
ATOM 985 O O . PRO A 1 123 ? 5.721 9.896 6.250 1.00 92.25 123 PRO A O 1
ATOM 988 N N . THR A 1 124 ? 5.383 12.057 6.745 1.00 94.19 124 THR A N 1
ATOM 989 C CA . THR A 1 124 ? 5.117 11.801 8.168 1.00 94.19 124 THR A CA 1
ATOM 990 C C . THR A 1 124 ? 3.703 11.243 8.376 1.00 94.19 124 THR A C 1
ATOM 992 O O . THR A 1 124 ? 2.857 11.289 7.484 1.00 94.19 124 THR A O 1
ATOM 995 N N . ALA A 1 125 ? 3.419 10.710 9.570 1.00 93.06 125 ALA A N 1
ATOM 996 C CA . ALA A 1 125 ? 2.063 10.273 9.916 1.00 93.06 125 ALA A CA 1
ATOM 997 C C . ALA A 1 125 ? 1.057 11.439 9.908 1.00 93.06 125 ALA A C 1
ATOM 999 O O . ALA A 1 125 ? -0.084 11.257 9.491 1.00 93.06 125 ALA A O 1
ATOM 1000 N N . ALA A 1 126 ? 1.490 12.639 10.314 1.00 94.38 126 ALA A N 1
ATOM 1001 C CA . ALA A 1 126 ? 0.659 13.841 10.280 1.00 94.38 126 ALA A CA 1
ATOM 1002 C C . ALA A 1 126 ? 0.329 14.260 8.839 1.00 94.38 126 ALA A C 1
ATOM 1004 O O . ALA A 1 126 ? -0.829 14.542 8.542 1.00 94.38 126 ALA A O 1
ATOM 1005 N N . ASP A 1 127 ? 1.314 14.216 7.936 1.00 94.88 127 ASP A N 1
ATOM 1006 C CA . ASP A 1 127 ? 1.100 14.516 6.514 1.00 94.88 127 ASP A CA 1
ATOM 1007 C C . ASP A 1 127 ? 0.102 13.540 5.879 1.00 94.88 127 ASP A C 1
ATOM 1009 O O . ASP A 1 127 ? -0.790 13.949 5.139 1.00 94.88 127 ASP A O 1
ATOM 1013 N N . LEU A 1 128 ? 0.228 12.242 6.185 1.00 92.44 128 LEU A N 1
ATOM 1014 C CA . LEU A 1 128 ? -0.700 11.222 5.694 1.00 92.44 128 LEU A CA 1
ATOM 1015 C C . LEU A 1 128 ? -2.116 11.438 6.239 1.00 92.44 128 LEU A C 1
ATOM 1017 O O . LEU A 1 128 ? -3.070 11.431 5.462 1.00 92.44 128 LEU A O 1
ATOM 1021 N N . ALA A 1 129 ? -2.254 11.664 7.546 1.00 92.00 129 ALA A N 1
ATOM 1022 C CA . ALA A 1 129 ? -3.545 11.904 8.190 1.00 92.00 129 ALA A CA 1
ATOM 1023 C C . ALA A 1 129 ? -4.251 13.164 7.663 1.00 92.00 129 ALA A C 1
ATOM 1025 O O . ALA A 1 129 ? -5.474 13.198 7.596 1.00 92.00 129 ALA A O 1
ATOM 1026 N N . ALA A 1 130 ? -3.499 14.194 7.262 1.00 93.94 130 ALA A N 1
ATOM 1027 C CA . ALA A 1 130 ? -4.073 15.426 6.723 1.00 93.94 130 ALA A CA 1
ATOM 1028 C C . ALA A 1 130 ? -4.744 15.238 5.349 1.00 93.94 130 ALA A C 1
ATOM 1030 O O . ALA A 1 130 ? -5.631 16.013 4.984 1.00 93.94 130 ALA A O 1
ATOM 1031 N N . VAL A 1 131 ? -4.323 14.229 4.579 1.00 92.56 131 VAL A N 1
ATOM 1032 C CA . VAL A 1 131 ? -4.816 13.986 3.213 1.00 92.56 131 VAL A CA 1
ATOM 1033 C C . VAL A 1 131 ? -5.798 12.817 3.158 1.00 92.56 131 VAL A C 1
ATOM 1035 O O . VAL A 1 131 ? -6.760 12.866 2.392 1.00 92.56 131 VAL A O 1
ATOM 1038 N N . ILE A 1 132 ? -5.567 11.768 3.951 1.00 87.38 132 ILE A N 1
ATOM 1039 C CA . ILE A 1 132 ? -6.428 10.583 3.988 1.00 87.38 132 ILE A CA 1
ATOM 1040 C C . ILE A 1 132 ? -7.682 10.912 4.806 1.00 87.38 132 ILE A C 1
ATOM 1042 O O . ILE A 1 132 ? -7.608 11.046 6.026 1.00 87.38 132 ILE A O 1
ATOM 1046 N N . LYS A 1 133 ? -8.821 11.038 4.126 1.00 72.25 133 LYS A N 1
ATOM 1047 C CA . LYS A 1 133 ? -10.128 11.346 4.721 1.00 72.25 133 LYS A CA 1
ATOM 1048 C C . LYS A 1 133 ? -11.012 10.117 4.810 1.00 72.25 133 LYS A C 1
ATOM 1050 O O . LYS A 1 133 ? -10.975 9.319 3.848 1.00 72.25 133 LYS A O 1
#

Foldseek 3Di:
DKEAEPVPVVQLLVLVVLADPVLQPPPLDADEYEYEPLDQDDPVRVVVVVVVVLVVLVVSQVVVVVVCVVVVPPDRSSVRGHYDYRNNCPVVVVVVNDRPDRFIKDWDADSVRHTQDMDRGRDGSVVNVVRPD

Secondary structure (DSSP, 8-state):
-EEEETT-HHHHHHHHHHS-GGGTT-TT--EEEEEE--S---HHHHHHHHHHHHHHHHHHHHHHHHHHHHTT--S-GGGGEEEEEESSSHHHHHTTPPTT----EEEEE-TTS-EEEEESS---HHHHHHH--

Radius of gyration: 14.86 Å; chains: 1; bounding box: 29×32×39 Å

Sequence (133 aa):
MVLTTTADPEKARSVGDRVPDYCLGDPNYRMITVLNFSRKHTGIVRRIATMLVRHRLDEEAKRLQRRYDAKKIARDARHDTFAVADFDGALSSQLGAQPGSLDFRVFVFGRNGELLQQWNDMPTAADLAAVIK